Protein AF-A0A1J3GV69-F1 (afdb_monomer)

Secondary structure (DSSP, 8-state):
-HHHHHHHHHHHTSTT-SS-HHHHHHHHSS-HHHHHHHHHHHHHH-TTTS--B-TTS-B---HHHHHHHHHHHHHH---GGGG--

Structure (mmCIF, N/CA/C/O backbone):
data_AF-A0A1J3GV69-F1
#
_entry.id   AF-A0A1J3GV69-F1
#
loop_
_atom_site.group_PDB
_atom_site.id
_atom_site.type_symbol
_atom_site.label_atom_id
_atom_site.label_alt_id
_atom_site.label_comp_id
_atom_site.label_asym_id
_atom_site.label_entity_id
_atom_site.label_seq_id
_atom_site.pdbx_PDB_ins_code
_atom_site.Cartn_x
_atom_site.Cartn_y
_atom_site.Cartn_z
_atom_site.occupancy
_atom_site.B_iso_or_equiv
_atom_site.auth_seq_id
_atom_site.auth_comp_id
_atom_site.auth_asym_id
_atom_site.auth_atom_id
_atom_site.pdbx_PDB_model_num
ATOM 1 N N . ARG A 1 1 ? 5.691 6.640 12.463 1.00 60.00 1 ARG A N 1
ATOM 2 C CA . ARG A 1 1 ? 4.612 5.996 11.659 1.00 60.00 1 ARG A CA 1
ATOM 3 C C . ARG A 1 1 ? 4.436 6.657 10.288 1.00 60.00 1 ARG A C 1
ATOM 5 O O . ARG A 1 1 ? 4.469 5.930 9.303 1.00 60.00 1 ARG A O 1
ATOM 12 N N . GLY A 1 2 ? 4.329 7.992 10.204 1.00 70.94 2 GLY A N 1
ATOM 13 C CA . GLY A 1 2 ? 4.197 8.717 8.926 1.00 70.94 2 GLY A CA 1
ATOM 14 C C . GLY A 1 2 ? 5.342 8.494 7.927 1.00 70.94 2 GLY A C 1
ATOM 15 O O . GLY A 1 2 ? 5.083 8.206 6.765 1.00 70.94 2 GLY A O 1
ATOM 16 N N . GLU A 1 3 ? 6.603 8.501 8.374 1.00 81.56 3 GLU A N 1
ATOM 17 C CA . GLU A 1 3 ? 7.760 8.265 7.485 1.00 81.56 3 GLU A CA 1
ATOM 18 C C . GLU A 1 3 ? 7.735 6.899 6.784 1.00 81.56 3 GLU A C 1
ATOM 20 O O . GLU A 1 3 ? 8.164 6.771 5.639 1.00 81.56 3 GLU A O 1
ATOM 25 N N . GLY A 1 4 ? 7.204 5.873 7.457 1.00 86.75 4 GLY A N 1
ATOM 26 C CA . GLY A 1 4 ? 7.050 4.544 6.873 1.00 86.75 4 GLY A CA 1
ATOM 27 C C . GLY A 1 4 ? 5.988 4.504 5.774 1.00 86.75 4 GLY A C 1
ATOM 28 O O . GLY A 1 4 ? 6.155 3.769 4.805 1.00 86.75 4 GLY A O 1
ATOM 29 N N . ASP A 1 5 ? 4.919 5.299 5.899 1.00 90.19 5 ASP A N 1
ATOM 30 C CA . ASP A 1 5 ? 3.892 5.425 4.852 1.00 90.19 5 ASP A CA 1
ATOM 31 C C . ASP A 1 5 ? 4.469 6.118 3.616 1.00 90.19 5 ASP A C 1
ATOM 33 O O . ASP A 1 5 ? 4.358 5.601 2.506 1.00 90.19 5 ASP A O 1
ATOM 37 N N . LEU A 1 6 ? 5.172 7.236 3.825 1.00 93.12 6 LEU A N 1
ATOM 38 C CA . LEU A 1 6 ? 5.824 7.991 2.753 1.00 93.12 6 LEU A CA 1
ATOM 39 C C . LEU A 1 6 ? 6.853 7.139 2.006 1.00 93.12 6 LEU A C 1
ATOM 41 O O . LEU A 1 6 ? 6.861 7.114 0.778 1.00 93.12 6 LEU A O 1
ATOM 45 N N . ARG A 1 7 ? 7.691 6.394 2.737 1.00 94.62 7 ARG A N 1
ATOM 46 C CA . ARG A 1 7 ? 8.674 5.496 2.124 1.00 94.62 7 ARG A CA 1
ATOM 47 C C . ARG A 1 7 ? 7.999 4.389 1.315 1.00 94.62 7 ARG A C 1
ATOM 49 O O . ARG A 1 7 ? 8.388 4.161 0.179 1.00 94.62 7 ARG A O 1
ATOM 56 N N . LEU A 1 8 ? 6.965 3.741 1.857 1.00 94.44 8 LEU A N 1
ATOM 57 C CA . LEU A 1 8 ? 6.220 2.697 1.144 1.00 94.44 8 LEU A CA 1
ATOM 58 C C . LEU A 1 8 ? 5.636 3.213 -0.179 1.00 94.44 8 LEU A C 1
ATOM 60 O O . LEU A 1 8 ? 5.733 2.528 -1.199 1.00 94.44 8 LEU A O 1
ATOM 64 N N . ARG A 1 9 ? 5.042 4.411 -0.157 1.00 95.81 9 ARG A N 1
ATOM 65 C CA . ARG A 1 9 ? 4.467 5.063 -1.341 1.00 95.81 9 ARG A CA 1
ATOM 66 C C . ARG A 1 9 ? 5.529 5.361 -2.390 1.00 95.81 9 ARG A C 1
ATOM 68 O O . ARG A 1 9 ? 5.425 4.853 -3.506 1.00 95.81 9 ARG A O 1
ATOM 75 N N . ARG A 1 10 ? 6.593 6.055 -1.989 1.00 96.81 10 ARG A N 1
ATOM 76 C CA . ARG A 1 10 ? 7.718 6.403 -2.862 1.00 96.81 10 ARG A CA 1
ATOM 77 C C . ARG A 1 10 ? 8.390 5.177 -3.467 1.00 96.81 10 ARG A C 1
ATOM 79 O 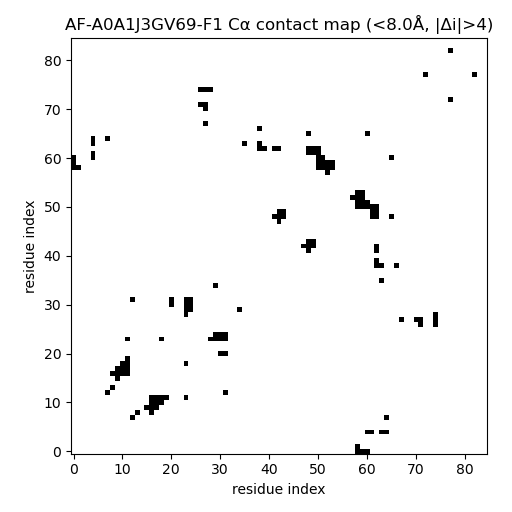O . ARG A 1 10 ? 8.811 5.196 -4.617 1.00 96.81 10 ARG A O 1
ATOM 86 N N . ASP A 1 11 ? 8.509 4.103 -2.702 1.00 96.44 11 ASP A N 1
ATOM 87 C CA . ASP A 1 11 ? 9.235 2.929 -3.159 1.00 96.44 11 ASP A CA 1
ATOM 88 C C . ASP A 1 11 ? 8.415 2.103 -4.170 1.00 96.44 11 ASP A C 1
ATOM 90 O O . ASP A 1 11 ? 8.998 1.528 -5.087 1.00 96.44 11 ASP A O 1
ATOM 94 N N . TYR A 1 12 ? 7.080 2.044 -4.045 1.00 96.00 12 TYR A N 1
ATOM 95 C CA . TYR A 1 12 ? 6.257 1.078 -4.798 1.00 96.00 12 TYR A CA 1
ATOM 96 C C . TYR A 1 12 ? 5.008 1.628 -5.501 1.00 96.00 12 TYR A C 1
ATOM 98 O O . TYR A 1 12 ? 4.527 0.989 -6.445 1.00 96.00 12 TYR A O 1
ATOM 106 N N . PHE A 1 13 ? 4.430 2.735 -5.035 1.00 95.62 13 PHE A N 1
ATOM 107 C CA . PHE A 1 13 ? 3.076 3.151 -5.422 1.00 95.62 13 PHE A CA 1
ATOM 108 C C . PHE A 1 13 ? 2.996 4.474 -6.178 1.00 95.62 13 PHE A C 1
ATOM 110 O O . PHE A 1 13 ? 2.057 4.634 -6.960 1.00 95.62 13 PHE A O 1
ATOM 117 N N . ASP A 1 14 ? 3.959 5.371 -5.992 1.00 94.75 14 ASP A N 1
ATOM 118 C CA . ASP A 1 14 ? 4.014 6.638 -6.718 1.00 94.75 14 ASP A CA 1
ATOM 119 C C . ASP A 1 14 ? 4.277 6.414 -8.218 1.00 94.75 14 ASP A C 1
ATOM 121 O O . ASP A 1 14 ? 4.767 5.363 -8.646 1.00 94.75 14 ASP A O 1
ATOM 125 N N . GLU A 1 15 ? 3.947 7.403 -9.051 1.00 90.94 15 GLU A N 1
ATOM 126 C CA . GLU A 1 15 ? 4.189 7.319 -10.499 1.00 90.94 15 GLU A CA 1
ATOM 127 C C . GLU A 1 15 ? 5.679 7.145 -10.813 1.00 90.94 15 GLU A C 1
ATOM 129 O O . GLU A 1 15 ? 6.046 6.292 -11.620 1.00 90.94 15 GLU A O 1
ATOM 134 N N . ALA A 1 16 ? 6.527 7.883 -10.094 1.00 93.69 16 ALA A N 1
ATOM 135 C CA . ALA A 1 16 ? 7.982 7.781 -10.130 1.00 93.69 16 ALA A CA 1
ATOM 136 C C . ALA A 1 16 ? 8.525 6.819 -9.053 1.00 93.69 16 ALA A C 1
ATOM 138 O O . ALA A 1 16 ? 9.535 7.110 -8.410 1.00 93.69 16 ALA A O 1
ATOM 139 N N . ALA A 1 17 ? 7.835 5.697 -8.809 1.00 95.25 17 ALA A N 1
ATOM 140 C CA . ALA A 1 17 ? 8.247 4.733 -7.792 1.00 95.25 17 ALA A CA 1
ATOM 141 C C . ALA A 1 17 ? 9.678 4.219 -8.020 1.00 95.25 17 ALA A C 1
ATOM 143 O O . ALA A 1 17 ? 10.056 3.879 -9.143 1.00 95.25 17 ALA A O 1
ATOM 144 N N . VAL A 1 18 ? 10.447 4.097 -6.931 1.00 97.44 18 VAL A N 1
ATOM 145 C CA . VAL A 1 18 ? 11.843 3.615 -6.967 1.00 97.44 18 VAL A CA 1
ATOM 146 C C . VAL A 1 18 ? 11.930 2.209 -7.562 1.00 97.44 18 VAL A C 1
ATOM 148 O O . VAL A 1 18 ? 12.849 1.910 -8.326 1.00 97.44 18 VAL A O 1
ATOM 151 N N . TYR A 1 19 ? 10.983 1.330 -7.222 1.00 95.56 19 TYR A N 1
ATOM 152 C CA . TYR A 1 19 ? 10.983 -0.043 -7.704 1.00 95.56 19 TYR A CA 1
ATOM 153 C C . TYR A 1 19 ? 10.090 -0.234 -8.938 1.00 95.56 19 TYR A C 1
ATOM 155 O O . TYR A 1 19 ? 8.895 0.071 -8.905 1.00 95.56 19 TYR A O 1
ATOM 163 N N . PRO A 1 20 ? 10.618 -0.846 -10.014 1.00 96.06 20 PRO A N 1
ATOM 164 C CA . PRO A 1 20 ? 9.849 -1.127 -11.218 1.00 96.06 20 PRO A CA 1
ATOM 165 C C . PRO A 1 20 ? 8.768 -2.195 -10.999 1.00 96.06 20 PRO A C 1
ATOM 167 O O . PRO A 1 20 ? 8.828 -3.035 -10.095 1.00 96.06 20 PRO A O 1
ATOM 170 N N . THR A 1 21 ? 7.801 -2.237 -11.919 1.00 95.31 21 THR A N 1
ATOM 171 C CA . THR A 1 21 ? 6.609 -3.101 -11.857 1.00 95.31 21 THR A CA 1
ATOM 172 C C . THR A 1 21 ? 6.917 -4.591 -11.661 1.00 95.31 21 THR A C 1
ATOM 174 O O . THR A 1 21 ? 6.139 -5.302 -11.025 1.00 95.31 21 THR A O 1
ATOM 177 N N . HIS A 1 22 ? 8.033 -5.103 -12.186 1.00 95.81 22 HIS A N 1
ATOM 178 C CA . HIS A 1 22 ? 8.392 -6.514 -12.007 1.00 95.81 22 HIS A CA 1
ATOM 179 C C . HIS A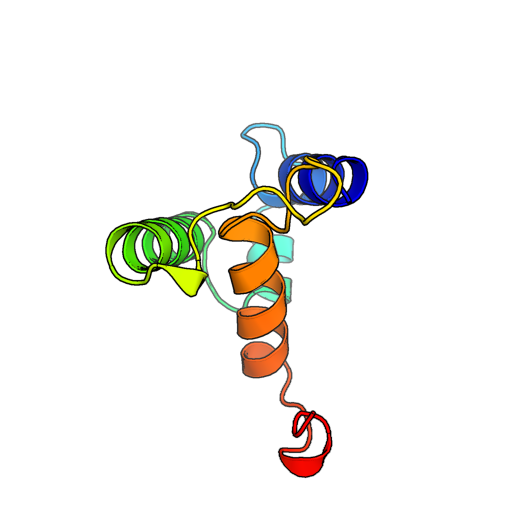 1 22 ? 8.795 -6.836 -10.555 1.00 95.81 22 HIS A C 1
ATOM 181 O O . HIS A 1 22 ? 8.427 -7.894 -10.044 1.00 95.81 22 HIS A O 1
ATOM 187 N N . LEU A 1 23 ? 9.460 -5.909 -9.852 1.00 96.62 23 LEU A N 1
ATOM 188 C CA . LEU A 1 23 ? 9.762 -6.055 -8.425 1.00 96.62 23 LEU A CA 1
ATOM 189 C C . LEU A 1 23 ? 8.509 -5.887 -7.567 1.00 96.62 23 LEU A C 1
ATOM 191 O O . LEU A 1 23 ? 8.331 -6.642 -6.609 1.00 96.62 23 LEU A O 1
ATOM 195 N N . PHE A 1 24 ? 7.597 -4.989 -7.955 1.00 96.38 24 PHE A N 1
ATOM 196 C CA . PHE A 1 24 ? 6.273 -4.899 -7.334 1.00 96.38 24 PHE A CA 1
ATOM 197 C C . PHE A 1 24 ? 5.545 -6.250 -7.397 1.00 96.38 24 PHE A C 1
ATOM 199 O O . PHE A 1 24 ? 5.125 -6.786 -6.371 1.00 96.38 24 PHE A O 1
ATOM 206 N N . ARG A 1 25 ? 5.458 -6.851 -8.593 1.00 96.25 25 ARG A N 1
ATOM 207 C CA . ARG A 1 25 ? 4.819 -8.164 -8.789 1.00 96.25 25 ARG A CA 1
ATOM 208 C C . ARG A 1 25 ? 5.507 -9.262 -7.987 1.00 96.25 25 ARG A C 1
ATOM 210 O O . ARG A 1 25 ? 4.826 -10.092 -7.394 1.00 96.25 25 ARG A O 1
ATOM 217 N N . ARG A 1 26 ? 6.840 -9.260 -7.911 1.00 94.62 26 ARG A N 1
ATOM 218 C CA . ARG A 1 26 ? 7.589 -10.213 -7.079 1.00 94.62 26 ARG A CA 1
ATOM 219 C C . ARG A 1 26 ? 7.267 -10.054 -5.589 1.00 94.62 26 ARG A C 1
ATOM 221 O O . ARG A 1 26 ? 7.200 -11.066 -4.894 1.00 94.62 26 ARG A O 1
ATOM 228 N N . ARG A 1 27 ? 7.063 -8.821 -5.104 1.00 94.56 27 ARG A N 1
ATOM 229 C CA . ARG A 1 27 ? 6.736 -8.540 -3.694 1.00 94.56 27 ARG A CA 1
ATOM 230 C C . ARG A 1 27 ? 5.316 -8.884 -3.299 1.00 94.56 27 ARG A C 1
ATOM 232 O O . ARG A 1 27 ? 5.114 -9.444 -2.229 1.00 94.56 27 ARG A O 1
ATOM 239 N N . PHE A 1 28 ? 4.358 -8.491 -4.126 1.00 94.62 28 PHE A N 1
ATOM 240 C CA . PHE A 1 28 ? 2.938 -8.536 -3.777 1.00 94.62 28 PHE A CA 1
ATOM 241 C C . PHE A 1 28 ? 2.175 -9.638 -4.510 1.00 94.62 28 PHE A C 1
ATOM 243 O O . PHE A 1 28 ? 0.982 -9.799 -4.287 1.00 94.62 28 PHE A O 1
ATOM 250 N N . ARG A 1 29 ? 2.848 -10.387 -5.396 1.00 95.25 29 ARG A N 1
ATOM 251 C CA . ARG A 1 29 ? 2.284 -11.474 -6.219 1.00 95.25 29 ARG A CA 1
ATOM 252 C C . ARG A 1 29 ? 1.108 -11.045 -7.104 1.00 95.25 29 ARG A C 1
ATOM 254 O O . ARG A 1 29 ? 0.369 -11.876 -7.609 1.00 95.25 29 ARG A O 1
ATOM 261 N N . MET A 1 30 ? 0.973 -9.741 -7.343 1.00 96.12 30 MET A N 1
ATOM 262 C CA . MET A 1 30 ? -0.060 -9.137 -8.180 1.00 96.12 30 MET A CA 1
ATOM 263 C C . MET A 1 30 ? 0.437 -7.829 -8.799 1.00 96.12 30 MET A C 1
ATOM 265 O O . MET A 1 30 ? 1.495 -7.312 -8.441 1.00 96.12 30 MET A O 1
ATOM 269 N N . ASN A 1 31 ? -0.314 -7.288 -9.756 1.00 95.94 31 ASN A N 1
ATOM 270 C CA . ASN A 1 31 ? 0.003 -5.993 -10.353 1.00 95.94 31 ASN A CA 1
ATOM 271 C C . ASN A 1 31 ? -0.437 -4.819 -9.448 1.00 95.94 31 ASN A C 1
ATOM 273 O O . ASN A 1 31 ? -1.338 -4.958 -8.620 1.00 95.94 31 ASN A O 1
ATOM 277 N N . ARG A 1 32 ? 0.208 -3.655 -9.615 1.00 96.12 32 ARG A N 1
ATOM 278 C CA . ARG A 1 32 ? -0.056 -2.448 -8.812 1.00 96.12 32 ARG A CA 1
ATOM 279 C C . ARG A 1 32 ? -1.502 -1.941 -8.924 1.00 96.12 32 ARG A C 1
ATOM 281 O O . ARG A 1 32 ? -2.084 -1.660 -7.878 1.00 96.12 32 ARG A O 1
ATOM 288 N N . PRO A 1 33 ? -2.124 -1.864 -10.118 1.00 96.88 33 PRO A N 1
ATOM 289 C CA . PRO A 1 33 ? -3.519 -1.429 -10.226 1.00 96.88 33 PRO A CA 1
ATOM 290 C C . PRO A 1 33 ? -4.502 -2.314 -9.449 1.00 96.88 33 PRO A C 1
ATOM 292 O O . PRO A 1 33 ? -5.387 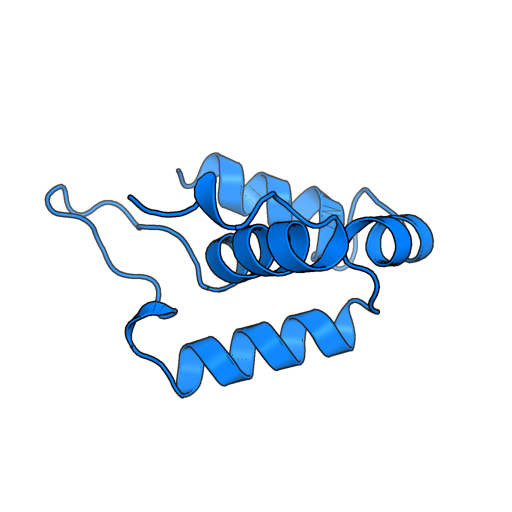-1.795 -8.775 1.00 96.88 33 PRO A O 1
ATOM 295 N N . LEU A 1 34 ? -4.337 -3.641 -9.489 1.00 97.25 34 LEU A N 1
ATOM 296 C CA . LEU A 1 34 ? -5.167 -4.572 -8.722 1.00 97.25 34 LEU A CA 1
ATOM 297 C C . LEU A 1 34 ? -4.981 -4.368 -7.217 1.00 97.25 34 LEU A C 1
ATOM 299 O O . LEU A 1 34 ? -5.967 -4.293 -6.490 1.00 97.25 34 LEU A O 1
ATOM 303 N N . PHE A 1 35 ? -3.736 -4.207 -6.766 1.00 97.50 35 PHE A N 1
ATOM 304 C CA . PHE A 1 35 ? -3.445 -3.916 -5.365 1.00 97.50 35 PHE A CA 1
ATOM 305 C C . PHE A 1 35 ? -4.178 -2.652 -4.893 1.00 97.50 35 PHE A C 1
ATOM 307 O O . PHE A 1 35 ? -4.851 -2.669 -3.866 1.00 97.50 35 PHE A O 1
ATOM 314 N N . LEU A 1 36 ? -4.096 -1.562 -5.660 1.00 97.56 36 LEU A N 1
ATOM 315 C CA . LEU A 1 36 ? -4.757 -0.300 -5.317 1.00 97.56 36 LEU A CA 1
ATOM 316 C C . LEU A 1 36 ? -6.288 -0.421 -5.310 1.00 97.56 36 LEU A C 1
ATOM 318 O O . LEU A 1 36 ? -6.935 0.160 -4.440 1.00 97.56 36 LEU A O 1
ATOM 322 N N . ARG A 1 37 ? -6.872 -1.213 -6.219 1.00 98.25 37 ARG A N 1
ATOM 323 C CA . ARG A 1 37 ? -8.315 -1.512 -6.206 1.00 98.25 37 ARG A CA 1
ATOM 324 C C . ARG A 1 37 ? -8.738 -2.248 -4.935 1.00 98.25 37 ARG A C 1
ATOM 326 O O . ARG A 1 37 ? -9.780 -1.916 -4.378 1.00 98.25 37 ARG A O 1
ATOM 333 N N . ILE A 1 38 ? -7.933 -3.202 -4.461 1.00 97.44 38 ILE A N 1
ATOM 334 C CA . ILE A 1 38 ? -8.185 -3.910 -3.196 1.00 97.44 38 ILE A CA 1
ATOM 335 C C . ILE A 1 38 ? -8.123 -2.930 -2.020 1.00 97.44 38 ILE A C 1
ATOM 337 O O . ILE A 1 38 ? -9.048 -2.896 -1.215 1.00 97.44 38 ILE A O 1
ATOM 341 N N . VAL A 1 39 ? -7.079 -2.094 -1.948 1.00 97.69 39 VAL A N 1
ATOM 342 C CA . VAL A 1 39 ? -6.927 -1.083 -0.884 1.00 97.69 39 VAL A CA 1
ATOM 343 C C . VAL A 1 39 ? -8.144 -0.165 -0.821 1.00 97.69 39 VAL A C 1
ATOM 345 O O . VAL A 1 39 ? -8.720 0.002 0.249 1.00 97.69 39 VAL A O 1
ATOM 348 N N . ASN A 1 40 ? -8.548 0.395 -1.964 1.00 97.88 40 ASN A N 1
ATOM 349 C CA . ASN A 1 40 ? -9.680 1.314 -2.042 1.00 97.88 40 ASN A CA 1
ATOM 350 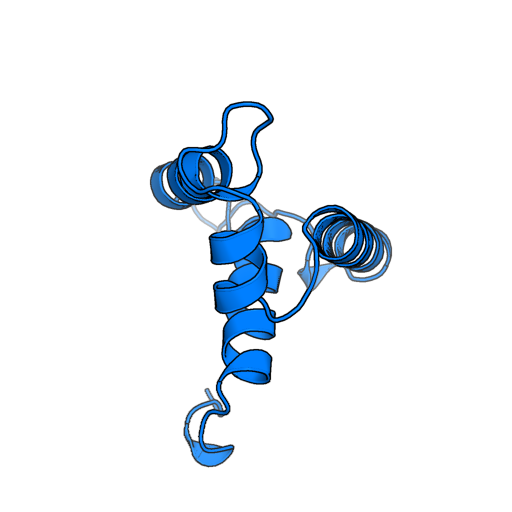C C . ASN A 1 40 ? -10.992 0.623 -1.628 1.00 97.88 40 ASN A C 1
ATOM 352 O O . ASN A 1 40 ? -11.714 1.135 -0.774 1.00 97.88 40 ASN A O 1
ATOM 356 N N . GLY A 1 41 ? -11.254 -0.581 -2.150 1.00 98.00 41 GLY A N 1
ATOM 357 C CA . GLY A 1 41 ? -12.442 -1.352 -1.786 1.00 98.00 41 GLY A CA 1
ATOM 358 C C . GLY A 1 41 ? -12.517 -1.649 -0.286 1.00 98.00 41 GLY A C 1
ATOM 359 O O . GLY A 1 41 ? -13.566 -1.456 0.327 1.00 98.00 41 GLY A O 1
ATOM 360 N N . LEU A 1 42 ? -11.400 -2.051 0.328 1.00 97.19 42 LEU A N 1
ATOM 361 C CA . LEU A 1 42 ? -11.335 -2.331 1.766 1.00 97.19 42 LEU A CA 1
ATOM 362 C C . LEU A 1 42 ? -11.469 -1.061 2.615 1.00 97.19 42 LEU A C 1
ATOM 364 O O . LEU A 1 42 ? -12.169 -1.079 3.624 1.00 97.19 42 LEU A O 1
ATOM 368 N N . GLU A 1 43 ? -10.847 0.047 2.211 1.00 96.81 43 GLU A N 1
ATOM 369 C CA . GLU A 1 43 ? -10.967 1.339 2.898 1.00 96.81 43 GLU A CA 1
ATOM 370 C C . GLU A 1 43 ? -12.409 1.872 2.892 1.00 96.81 43 GLU A C 1
ATOM 372 O O . GLU A 1 43 ? -12.894 2.397 3.903 1.00 96.81 43 GLU A O 1
ATOM 377 N N . MET A 1 44 ? -13.121 1.694 1.777 1.00 97.06 44 MET A N 1
ATOM 378 C CA . MET A 1 44 ? -14.522 2.090 1.659 1.00 97.06 44 MET A CA 1
ATOM 379 C C . MET A 1 44 ? -15.443 1.181 2.476 1.00 97.06 44 MET A C 1
ATOM 381 O O . MET A 1 44 ? -16.275 1.692 3.233 1.00 97.06 44 MET A O 1
ATOM 385 N N . ALA A 1 45 ? -15.281 -0.138 2.351 1.00 97.38 45 ALA A N 1
ATOM 386 C CA . ALA A 1 45 ? -16.205 -1.121 2.911 1.00 97.38 45 ALA A CA 1
ATOM 387 C C . ALA A 1 45 ? -15.989 -1.404 4.406 1.00 97.38 45 ALA A C 1
ATOM 389 O O . ALA A 1 45 ? -16.951 -1.700 5.112 1.00 97.38 45 ALA A O 1
ATOM 390 N N . ILE A 1 46 ? -14.751 -1.321 4.909 1.00 96.62 46 ILE A N 1
ATOM 391 C CA . ILE A 1 46 ? -14.398 -1.815 6.246 1.00 96.62 46 ILE A CA 1
ATOM 392 C C . ILE A 1 46 ? -13.802 -0.681 7.103 1.00 96.62 46 ILE A C 1
ATOM 394 O O . ILE A 1 46 ? -12.683 -0.226 6.845 1.00 96.62 46 ILE A O 1
ATOM 398 N N . PRO A 1 47 ? -14.472 -0.257 8.198 1.00 95.19 47 PRO A N 1
ATOM 399 C CA . PRO A 1 47 ? -14.002 0.834 9.061 1.00 95.19 47 PRO A CA 1
ATOM 400 C C . PRO A 1 47 ? -12.608 0.636 9.667 1.00 95.19 47 PRO A C 1
ATOM 402 O O . PRO A 1 47 ? -11.959 1.615 10.035 1.00 95.19 47 PRO A O 1
ATOM 405 N N . PHE A 1 48 ? -12.148 -0.613 9.790 1.00 93.00 48 PHE A N 1
ATOM 406 C CA . PHE A 1 48 ? -10.795 -0.932 10.237 1.00 93.00 48 PHE A CA 1
ATOM 407 C C . PHE A 1 48 ? -9.724 -0.392 9.284 1.00 93.00 48 PHE A C 1
ATOM 409 O O . PHE A 1 48 ? -8.683 0.056 9.756 1.00 93.00 48 PHE A O 1
ATOM 416 N N . PHE A 1 49 ? -9.952 -0.392 7.967 1.00 94.81 49 PHE A N 1
ATOM 417 C CA . PHE A 1 49 ? -8.941 0.028 6.990 1.00 94.81 49 PHE A CA 1
ATOM 418 C C . PHE A 1 49 ? -8.793 1.544 6.895 1.00 94.81 49 PHE A C 1
ATOM 420 O O . PHE A 1 49 ? -7.680 2.015 6.659 1.00 94.81 49 PHE A O 1
ATOM 427 N N . ARG A 1 50 ? -9.853 2.305 7.192 1.00 95.38 50 ARG A N 1
ATOM 428 C CA . ARG A 1 50 ? -9.802 3.773 7.244 1.00 95.38 50 ARG A CA 1
ATOM 429 C C . ARG A 1 50 ? -8.716 4.242 8.209 1.00 95.38 50 ARG A C 1
ATOM 431 O O . ARG A 1 50 ? -8.563 3.706 9.314 1.00 95.38 50 ARG A O 1
ATOM 438 N N . GLN A 1 51 ? -7.937 5.234 7.791 1.00 93.06 51 GLN A N 1
ATOM 439 C CA . GLN A 1 51 ? -6.922 5.821 8.658 1.00 93.06 51 GLN A CA 1
ATOM 440 C C . GLN A 1 51 ? -7.609 6.595 9.790 1.00 93.06 51 GLN A C 1
ATOM 442 O O . GLN A 1 51 ? -8.442 7.464 9.551 1.00 93.06 51 GLN A O 1
ATOM 447 N N . LYS A 1 52 ? -7.263 6.261 11.034 1.00 91.94 52 LYS A N 1
ATOM 448 C CA . LYS A 1 52 ? -7.763 6.926 12.243 1.00 91.94 52 LYS A CA 1
ATOM 449 C C . LYS A 1 52 ? -6.603 7.577 12.975 1.00 91.94 52 LYS A C 1
ATOM 451 O O . LYS A 1 52 ? -5.460 7.150 12.810 1.00 91.94 52 LYS A O 1
ATOM 456 N N . ARG A 1 53 ? -6.894 8.590 13.786 1.00 92.31 53 ARG A N 1
ATOM 457 C CA . ARG A 1 53 ? -5.917 9.143 14.725 1.00 92.31 53 ARG A CA 1
ATOM 458 C C . ARG A 1 53 ? -5.827 8.246 15.959 1.00 92.31 53 ARG A C 1
ATOM 460 O O . ARG A 1 53 ? -6.837 7.676 16.367 1.00 92.31 53 ARG A O 1
ATOM 467 N N . ASP A 1 54 ? -4.627 8.078 16.497 1.00 87.38 54 ASP A N 1
ATOM 468 C CA . ASP A 1 54 ? -4.423 7.384 17.768 1.00 87.38 54 ASP A CA 1
ATOM 469 C C . ASP A 1 54 ? -4.782 8.281 18.966 1.00 87.38 54 ASP A C 1
ATOM 471 O O . ASP A 1 54 ? -5.193 9.430 18.795 1.00 87.38 54 ASP A O 1
ATOM 475 N N . ALA A 1 55 ? -4.649 7.748 20.185 1.00 89.81 55 ALA A N 1
ATOM 476 C CA . ALA A 1 55 ? -4.985 8.464 21.420 1.00 89.81 55 ALA A CA 1
ATOM 477 C C . ALA A 1 55 ? -4.166 9.754 21.626 1.00 89.81 55 ALA A C 1
ATOM 479 O O . ALA A 1 55 ? -4.595 10.641 22.354 1.00 89.81 55 ALA A O 1
ATOM 480 N N . LEU A 1 56 ? -3.012 9.875 20.961 1.00 91.25 56 LEU A N 1
ATOM 481 C CA . LEU A 1 56 ? -2.155 11.062 20.981 1.00 91.25 56 LEU A CA 1
ATOM 482 C C . LEU A 1 56 ? -2.469 12.019 19.816 1.00 91.25 56 LEU A C 1
ATOM 484 O O . LEU A 1 56 ? -1.769 13.008 19.613 1.00 91.25 56 LEU A O 1
ATOM 488 N N . GLY A 1 57 ? -3.499 11.722 19.020 1.00 89.81 57 GLY A N 1
ATOM 489 C CA . GLY A 1 57 ? -3.908 12.514 17.867 1.00 89.81 57 GLY A CA 1
ATOM 490 C C . GLY A 1 57 ? -3.059 12.289 16.614 1.00 89.81 57 GLY A C 1
ATOM 491 O O . GLY A 1 57 ? -3.312 12.950 15.601 1.00 89.81 57 GLY A O 1
ATOM 492 N N . ASN A 1 58 ? -2.094 11.368 16.624 1.00 88.94 58 ASN A N 1
ATOM 493 C CA . 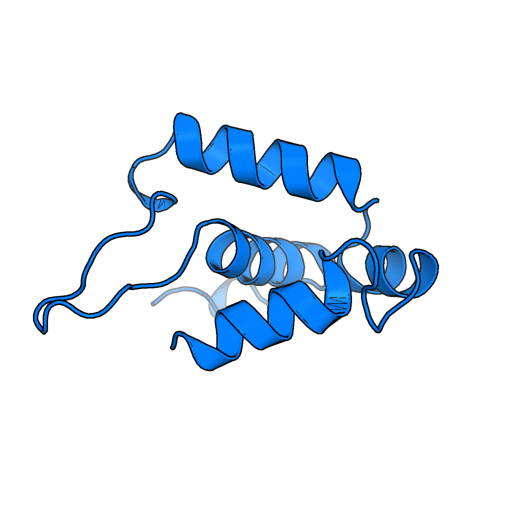ASN A 1 58 ? -1.232 11.113 15.472 1.00 88.94 58 ASN A CA 1
ATOM 494 C C . ASN A 1 58 ? -1.945 10.236 14.436 1.00 88.94 58 ASN A C 1
ATOM 496 O O . ASN A 1 58 ? -2.705 9.342 14.813 1.00 88.94 58 ASN A O 1
ATOM 500 N N . PRO A 1 59 ? -1.694 10.417 13.127 1.00 88.94 59 PRO A N 1
ATOM 501 C CA . PRO A 1 59 ? -2.218 9.511 12.112 1.00 88.94 59 PRO A CA 1
ATOM 502 C C . PRO A 1 59 ? -1.741 8.071 12.352 1.00 88.94 59 PRO A C 1
ATOM 504 O O . PRO A 1 59 ? -0.539 7.784 12.367 1.00 88.94 59 PRO A O 1
ATOM 507 N N . GLY A 1 60 ? -2.693 7.156 12.525 1.00 91.06 60 GLY A N 1
ATOM 508 C CA . GLY A 1 60 ? -2.454 5.719 12.572 1.00 91.06 60 GLY A CA 1
ATOM 509 C C . GLY A 1 60 ? -2.103 5.147 11.196 1.00 91.06 60 GLY A C 1
ATOM 510 O O . GLY A 1 60 ? -1.901 5.877 10.224 1.00 91.06 60 GLY A O 1
ATOM 511 N N . PHE A 1 61 ? -2.037 3.819 11.091 1.00 93.19 61 PHE A N 1
ATOM 512 C CA . PHE A 1 61 ? -1.700 3.166 9.823 1.00 93.19 61 PHE A CA 1
ATOM 513 C C . PHE A 1 61 ? -2.743 3.437 8.734 1.00 93.19 61 PHE A C 1
ATOM 515 O O . PHE A 1 61 ? -3.953 3.324 8.973 1.00 93.19 61 PHE A O 1
ATOM 522 N N . SER A 1 62 ? -2.259 3.757 7.534 1.00 94.94 62 SER A N 1
ATOM 523 C CA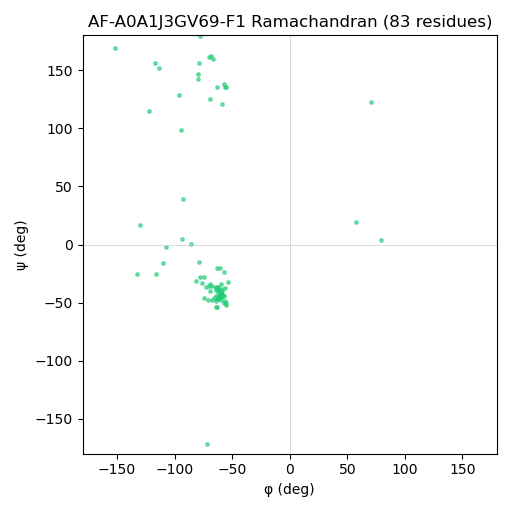 . SER A 1 62 ? -3.090 3.927 6.342 1.00 94.94 62 SER A CA 1
ATOM 524 C C . SER A 1 62 ? -3.659 2.586 5.862 1.00 94.94 62 SER A C 1
ATOM 526 O O . SER A 1 62 ? -3.134 1.513 6.187 1.00 94.94 62 SER A O 1
ATOM 528 N N . ALA A 1 63 ? -4.715 2.632 5.044 1.00 96.25 63 ALA A N 1
ATOM 529 C CA . ALA A 1 63 ? -5.237 1.439 4.376 1.00 96.25 63 ALA A CA 1
ATOM 530 C C . ALA A 1 63 ? -4.148 0.739 3.541 1.00 96.25 63 ALA A C 1
ATOM 532 O O . ALA A 1 63 ? -4.045 -0.488 3.553 1.00 96.25 63 ALA A O 1
ATOM 533 N N . LEU A 1 64 ? -3.278 1.523 2.891 1.00 96.12 64 LEU A N 1
ATOM 534 C CA . LEU A 1 64 ? -2.155 1.033 2.092 1.00 96.12 64 LEU A CA 1
ATOM 535 C C . LEU A 1 64 ? -1.155 0.223 2.930 1.00 96.12 64 LEU A C 1
ATOM 537 O O . LEU A 1 64 ? -0.732 -0.858 2.512 1.00 96.12 64 LEU A O 1
ATOM 541 N N . GLN A 1 65 ? -0.798 0.716 4.119 1.00 95.38 65 GLN A N 1
ATOM 542 C CA . GLN A 1 65 ? 0.106 0.024 5.043 1.00 95.38 65 GLN A CA 1
ATOM 543 C C . GLN A 1 65 ? -0.507 -1.274 5.572 1.00 95.38 65 GLN A C 1
ATOM 545 O O . GLN A 1 65 ? 0.153 -2.314 5.546 1.00 95.38 65 GLN A O 1
ATOM 550 N N . LYS A 1 66 ? -1.778 -1.235 5.993 1.00 95.75 66 LYS A N 1
ATOM 551 C CA . LYS A 1 66 ? -2.508 -2.418 6.479 1.00 95.75 66 LYS A CA 1
ATOM 552 C C . LYS A 1 66 ? -2.594 -3.500 5.403 1.00 95.75 66 LYS A C 1
ATOM 554 O O . LYS A 1 66 ? -2.236 -4.648 5.653 1.00 95.75 66 LYS A O 1
ATOM 559 N N . CYS A 1 67 ? -2.978 -3.123 4.183 1.00 96.06 67 CYS A N 1
ATOM 560 C CA . CYS A 1 67 ? -3.033 -4.050 3.052 1.00 96.06 67 CYS A CA 1
ATOM 561 C C . CYS A 1 67 ? -1.647 -4.583 2.688 1.00 96.06 67 CYS A C 1
ATOM 563 O O . CYS A 1 67 ? -1.504 -5.761 2.390 1.00 96.06 67 CYS A O 1
ATOM 565 N N . THR A 1 68 ? -0.611 -3.745 2.743 1.00 95.31 68 THR A N 1
ATOM 566 C CA . THR A 1 68 ? 0.772 -4.170 2.493 1.00 95.31 68 THR A CA 1
ATOM 567 C C . THR A 1 68 ? 1.214 -5.234 3.489 1.00 95.31 68 THR A C 1
ATOM 569 O O . THR A 1 68 ? 1.823 -6.217 3.078 1.00 95.31 68 THR A O 1
ATOM 572 N N . ALA A 1 69 ? 0.906 -5.078 4.777 1.00 93.56 69 ALA A N 1
ATOM 573 C CA . ALA A 1 69 ? 1.207 -6.090 5.786 1.00 93.56 69 ALA A CA 1
ATOM 574 C C . ALA A 1 69 ? 0.434 -7.395 5.522 1.00 93.56 69 ALA A C 1
ATOM 576 O O . ALA A 1 69 ? 1.056 -8.443 5.353 1.00 93.56 69 ALA A O 1
ATOM 577 N N . ALA A 1 70 ? -0.893 -7.315 5.381 1.00 93.69 70 ALA A N 1
ATOM 578 C CA . ALA A 1 70 ? -1.754 -8.480 5.172 1.00 93.69 70 ALA A CA 1
ATOM 579 C C . ALA A 1 70 ? -1.427 -9.241 3.874 1.00 93.69 70 ALA A C 1
ATOM 581 O O . ALA A 1 70 ? -1.262 -10.456 3.881 1.00 93.69 70 ALA A O 1
ATOM 582 N N . ILE A 1 71 ? -1.257 -8.539 2.750 1.00 93.25 71 ILE A N 1
ATOM 583 C CA . ILE A 1 71 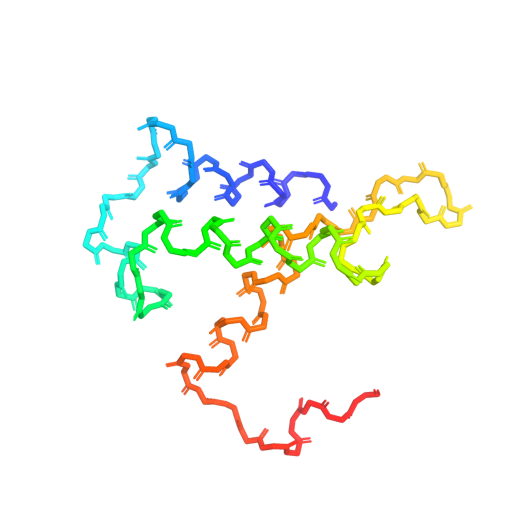? -0.952 -9.172 1.459 1.00 93.25 71 ILE A CA 1
ATOM 584 C C . ILE A 1 71 ? 0.442 -9.790 1.473 1.00 93.25 71 ILE A C 1
ATOM 586 O O . ILE A 1 71 ? 0.632 -10.850 0.889 1.00 93.25 71 ILE A O 1
ATOM 590 N N . ARG A 1 72 ? 1.426 -9.184 2.152 1.00 91.75 72 ARG A N 1
ATOM 591 C CA . ARG A 1 72 ? 2.732 -9.834 2.335 1.00 91.75 72 ARG A CA 1
ATOM 592 C C . ARG A 1 72 ? 2.597 -11.138 3.112 1.00 91.75 72 ARG A C 1
ATOM 594 O O . ARG A 1 72 ? 3.216 -12.116 2.716 1.00 91.75 72 ARG A O 1
ATOM 601 N N . LEU A 1 73 ? 1.808 -11.145 4.180 1.00 91.75 73 LEU A N 1
ATOM 602 C CA . LEU A 1 73 ? 1.554 -12.347 4.968 1.00 91.75 73 LEU A CA 1
ATOM 603 C C . LEU A 1 73 ? 0.984 -13.467 4.080 1.00 91.75 73 LEU A C 1
ATOM 605 O O . LEU A 1 73 ? 1.550 -14.553 4.004 1.00 91.75 73 LEU A O 1
ATOM 609 N N . LEU A 1 74 ? -0.058 -13.147 3.306 1.00 89.94 74 LEU A N 1
ATOM 610 C CA . LEU A 1 74 ? -0.706 -14.072 2.370 1.00 89.94 74 LEU A CA 1
ATOM 611 C C . LEU A 1 74 ? 0.218 -14.527 1.226 1.00 89.94 74 LEU A C 1
ATOM 613 O O . LEU A 1 74 ? 0.165 -15.674 0.800 1.00 89.94 74 LEU A O 1
ATOM 617 N N . ALA A 1 75 ? 1.064 -13.634 0.712 1.00 88.94 75 ALA A N 1
ATOM 618 C CA . ALA A 1 75 ? 1.919 -13.887 -0.447 1.00 88.94 75 ALA A CA 1
ATOM 619 C C . ALA A 1 75 ? 3.115 -14.800 -0.161 1.00 88.94 75 ALA A C 1
ATOM 621 O O . ALA A 1 75 ? 3.647 -15.415 -1.091 1.00 88.94 75 ALA A O 1
ATOM 622 N N . TYR A 1 76 ? 3.596 -14.808 1.080 1.00 85.44 76 TYR A N 1
ATOM 623 C CA . TYR A 1 76 ? 4.773 -15.580 1.473 1.00 85.44 76 TYR A CA 1
ATOM 624 C C . TYR A 1 76 ? 4.432 -16.765 2.373 1.00 85.44 76 TYR A C 1
ATOM 626 O O . TYR A 1 76 ? 5.251 -17.674 2.458 1.00 85.44 76 TYR A O 1
ATOM 634 N N . GLY A 1 77 ? 3.232 -16.784 2.962 1.00 71.12 77 GLY A N 1
ATOM 635 C CA . GLY A 1 77 ? 2.839 -17.767 3.959 1.00 71.12 77 GLY A CA 1
ATOM 636 C C . GLY A 1 77 ? 3.586 -17.517 5.266 1.00 71.12 77 GLY A C 1
ATOM 637 O O . GLY A 1 77 ? 4.814 -17.491 5.311 1.00 71.12 77 GLY A O 1
ATOM 638 N N . THR A 1 78 ? 2.849 -17.321 6.347 1.00 62.09 78 THR A N 1
ATOM 639 C CA . THR A 1 78 ? 3.383 -17.487 7.701 1.00 62.09 78 THR A CA 1
ATOM 640 C C . THR A 1 78 ? 2.674 -18.673 8.322 1.00 62.09 78 THR A C 1
ATOM 642 O O . THR A 1 78 ? 1.541 -18.975 7.942 1.00 62.09 78 THR A O 1
ATOM 645 N N . ALA A 1 79 ? 3.332 -19.368 9.246 1.00 59.16 79 ALA A N 1
ATOM 646 C CA . ALA A 1 79 ? 2.644 -20.370 10.043 1.00 59.16 79 ALA A CA 1
ATOM 647 C C . ALA A 1 79 ? 1.448 -19.693 10.750 1.00 59.16 79 ALA A C 1
ATOM 649 O O . ALA A 1 79 ? 1.546 -18.538 11.176 1.00 59.16 79 ALA A O 1
ATOM 650 N N . ALA A 1 80 ? 0.285 -20.352 10.736 1.00 54.38 80 ALA A N 1
ATOM 651 C CA . ALA A 1 80 ? -0.980 -19.769 11.197 1.00 54.38 80 ALA A CA 1
ATOM 652 C C . ALA A 1 80 ? -0.964 -19.422 12.699 1.00 54.38 80 ALA A C 1
ATOM 654 O O . ALA A 1 80 ? -1.738 -18.582 13.139 1.00 54.38 80 ALA A O 1
ATOM 655 N N . ASP A 1 81 ? -0.055 -20.042 13.451 1.00 59.62 81 ASP A N 1
ATOM 656 C CA . ASP A 1 81 ? 0.217 -19.848 14.878 1.00 59.62 81 ASP A CA 1
ATOM 657 C C . ASP A 1 81 ? 1.051 -18.593 15.193 1.00 59.62 81 ASP A C 1
ATOM 659 O O . ASP A 1 81 ? 1.097 -18.160 16.338 1.00 59.62 81 ASP A O 1
ATOM 663 N N . ALA A 1 82 ? 1.694 -17.977 14.197 1.00 55.53 82 ALA A N 1
ATOM 664 C CA . ALA A 1 82 ? 2.527 -16.788 14.386 1.00 55.53 82 ALA A CA 1
ATOM 665 C C . ALA A 1 82 ? 1.736 -15.463 14.353 1.00 55.53 82 ALA A C 1
ATOM 667 O O . ALA A 1 82 ? 2.338 -14.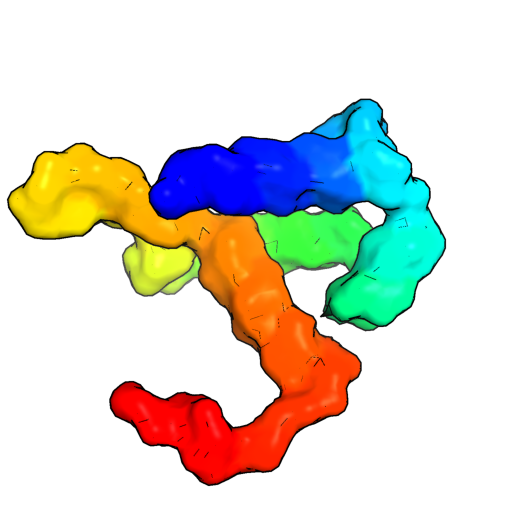391 14.415 1.00 55.53 82 ALA A O 1
ATOM 668 N N . VAL A 1 83 ? 0.413 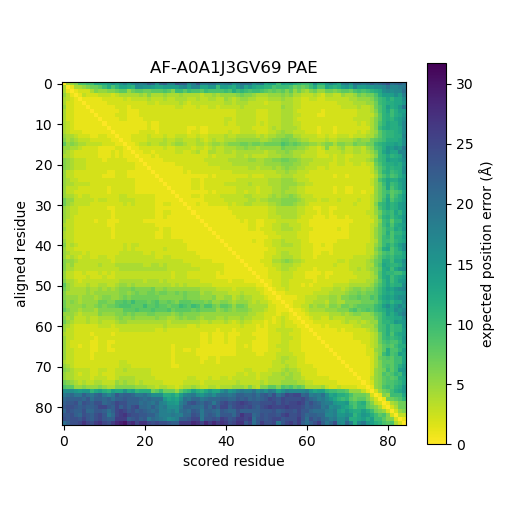-15.524 14.163 1.00 55.38 83 VAL A N 1
ATOM 669 C CA . VAL A 1 83 ? -0.461 -14.367 13.876 1.00 55.38 83 VAL A CA 1
ATOM 670 C C . VAL A 1 83 ? -1.688 -14.339 14.799 1.00 55.38 83 VAL A C 1
ATOM 672 O O . VAL A 1 83 ? -2.666 -13.660 14.497 1.00 55.38 83 VAL A O 1
ATOM 675 N N . ASP A 1 84 ? -1.647 -15.091 15.900 1.00 46.00 84 ASP A N 1
ATOM 676 C CA . ASP A 1 84 ? -2.597 -14.959 17.006 1.00 46.00 84 ASP A CA 1
ATOM 677 C C . ASP A 1 84 ? -1.960 -14.017 18.042 1.00 46.00 84 ASP A C 1
ATOM 679 O O . ASP A 1 84 ? -1.051 -14.401 18.779 1.00 46.00 84 ASP A O 1
ATOM 683 N N . GLU A 1 85 ? -2.361 -12.747 18.001 1.00 48.06 85 GLU A N 1
ATOM 684 C CA . GLU A 1 85 ? -2.126 -11.741 19.049 1.00 48.06 85 GLU A CA 1
ATOM 685 C C . GLU A 1 85 ? -3.479 -11.231 19.549 1.00 48.06 85 GLU A C 1
ATOM 687 O O . GLU A 1 85 ? -4.330 -10.885 18.690 1.00 48.06 85 GLU A O 1
#

InterPro domains:
  IPR059462 Domain of unknown function DUF8418 [PF28509] (4-43)

Sequence (85 aa):
RGEGDLRLRRDYFDEAAVYPTHLFRRRFRMNRPLFLRIVNGLEMAIPFFRQKRDALGNPGFSALQKCTAAIRLLAYGTAADAVDE

Solvent-accessible surface area (backbone atoms only — not comparable to full-atom values): 5030 Å² total; per-residue (Å²): 110,64,68,61,52,53,48,52,35,45,38,63,68,40,95,83,26,74,46,55,70,70,58,47,26,71,61,55,74,43,57,69,71,60,52,52,52,51,33,52,52,42,34,73,76,34,79,82,31,40,64,46,61,45,99,86,66,46,72,45,67,42,28,63,55,54,46,52,53,53,42,41,43,70,63,69,63,64,68,82,80,80,72,77,127

Mean predicted aligned error: 5.34 Å

Nearest PDB structures (foldseek):
  7ye2-assembly1_D  TM=2.503E-01  e=5.835E+00  Caulobacter vibrioides NA1000

Foldseek 3Di:
DVVVVVLVCQQAPDPNHVDDQVVNCVQQVDGNVVLVVVLVVCCVPPVVQPFDADPVRHTDDHSSRVSSVVSNCVVPPDDPVVPDD

Radius of gyration: 13.67 Å; Cα contacts (8 Å, |Δi|>4): 76; chains: 1; bounding box: 28×33×33 Å

Organism: Noccaea caerulescens (NCBI:txid107243)

pLDDT: mean 89.56, std 12.69, range [46.0, 98.25]